Protein AF-A0A2S4LC66-F1 (afdb_monomer)

Nearest PDB structures (foldseek):
  2ofx-assembly1_B  TM=9.464E-01  e=4.099E-14  Homo sapiens
  4fxp-assembly1_A  TM=9.225E-01  e=6.717E-13  Arabidopsis thaliana
  3uie-assembly2_C  TM=9.604E-01  e=4.073E-12  Arabidopsis thaliana
  6c6b-assembly3_D  TM=9.174E-01  e=9.721E-12  Cryptococcus neoformans H99
  6c6b-assembly3_E  TM=9.043E-01  e=7.582E-12  Cryptococcus neoformans H99

Mean predicted aligned error: 5.57 Å

Foldseek 3Di:
DDPPDDDDDDDQLVVLQVVLVAQEEEEAEEDAAQLCLVVVLVVVCVVCVVVVAAEDEAALVVCCVDVLVVADQDPVSVLVSLVVVLLVSLVVSSSRHHYRYHYHDHDPVSLVVSVVSNVPGHYHYHYSPDQLVNSLVRPVPCPNVCVVVCVCVDPPVSD

Sequence (159 aa):
MSANFIPQIFQPRESRWIQLRQRPVISWFTGLPGTGKSSLANAADQAFTAQERHTMVLDGDNLRGGINSNLGFSAADRDENERRPAEVAVLTAEAGLVVLVSLISPLCAEGANARHIARGLSFLEVFDNTPLPICESRDPKGLYQRARAGEILDRVEFG

Secondary structure (DSSP, 8-state):
--TT--PPP---THHHHHHTT----EEEEE--TTSSHHHHHHHHHHHHHTTT--EEEEEHHHHHTTTTTT--SSHHHHHHHHHHHHHHHHHHHHTT-EEEEE-----HHHHHHHHHHTTTS-EEEEE----HHHHHHH-TTSHHHHHHTTS--S-----

Radius of gyration: 17.17 Å; Cα contacts (8 Å, |Δi|>4): 232; chains: 1; bounding box: 42×26×52 Å

Solvent-accessible surface area (backbone atoms only — not comparable to full-atom values): 9151 Å² total; per-residue (Å²): 132,75,98,80,78,76,87,80,89,73,81,67,48,63,60,43,17,60,76,67,73,34,82,35,35,39,37,40,36,31,30,57,73,60,50,44,54,63,60,52,45,51,52,49,47,53,57,38,45,76,66,78,44,59,65,47,78,49,40,49,70,65,34,42,74,51,92,36,52,88,48,72,81,50,73,70,32,47,55,48,62,49,52,52,54,33,55,49,42,38,55,45,28,50,64,23,24,33,26,34,35,29,43,84,41,78,50,73,68,58,56,54,49,42,56,57,64,35,72,84,53,53,73,45,80,44,76,46,85,54,56,64,73,59,18,56,73,57,34,86,80,47,57,54,61,36,38,75,71,57,75,42,81,67,72,71,78,90,115

pLDDT: mean 87.94, std 12.28, range [38.16, 98.44]

Structure (mmCIF, N/CA/C/O backbone):
data_AF-A0A2S4LC66-F1
#
_entry.id   AF-A0A2S4LC66-F1
#
loop_
_atom_site.group_PDB
_atom_site.id
_atom_site.type_symbol
_atom_site.label_atom_id
_atom_site.label_alt_id
_atom_site.label_comp_id
_atom_site.label_asym_id
_atom_site.label_entity_id
_atom_site.label_seq_id
_atom_site.pdbx_PDB_ins_code
_atom_site.Cartn_x
_atom_site.Cartn_y
_atom_site.Cartn_z
_atom_site.occupancy
_atom_site.B_iso_or_equiv
_atom_site.auth_seq_id
_atom_site.auth_comp_id
_atom_site.auth_asym_id
_atom_site.auth_atom_id
_atom_site.pdbx_PDB_model_num
ATOM 1 N N . MET A 1 1 ? 19.459 -2.509 14.643 1.00 50.78 1 MET A N 1
ATOM 2 C CA . MET A 1 1 ? 18.492 -1.694 15.415 1.00 50.78 1 MET A CA 1
ATOM 3 C C . MET A 1 1 ? 19.285 -0.797 16.351 1.00 50.78 1 MET A C 1
ATOM 5 O O . MET A 1 1 ? 20.220 -1.295 16.964 1.00 50.78 1 MET A O 1
ATOM 9 N N . SER A 1 2 ? 19.010 0.511 16.377 1.00 56.34 2 SER A N 1
ATOM 10 C CA . SER A 1 2 ? 19.788 1.460 17.186 1.00 56.34 2 SER A CA 1
ATOM 11 C C . SER A 1 2 ? 19.491 1.272 18.676 1.00 56.34 2 SER A C 1
ATOM 13 O O . SER A 1 2 ? 18.348 1.060 19.072 1.00 56.34 2 SER A O 1
ATOM 15 N N . ALA A 1 3 ? 20.530 1.353 19.506 1.00 67.12 3 ALA A N 1
ATOM 16 C CA . ALA A 1 3 ? 20.494 1.042 20.938 1.00 67.12 3 ALA A CA 1
ATOM 17 C C . ALA A 1 3 ? 19.684 2.033 21.810 1.00 67.12 3 ALA A C 1
ATOM 19 O O . ALA A 1 3 ? 19.706 1.919 23.029 1.00 67.12 3 ALA A O 1
ATOM 20 N N . ASN A 1 4 ? 18.954 2.978 21.204 1.00 82.56 4 ASN A N 1
ATOM 21 C CA . ASN A 1 4 ? 18.271 4.083 21.891 1.00 82.56 4 ASN A CA 1
ATOM 22 C C . ASN A 1 4 ? 16.760 4.159 21.583 1.00 82.56 4 ASN A C 1
ATOM 24 O O . ASN A 1 4 ? 16.160 5.225 21.704 1.00 82.56 4 ASN A O 1
ATOM 28 N N . PHE A 1 5 ? 16.131 3.063 21.150 1.00 79.81 5 PHE A N 1
ATOM 29 C CA . PHE A 1 5 ? 14.689 3.042 20.892 1.00 79.81 5 PHE A CA 1
ATOM 30 C C . PHE A 1 5 ? 13.907 2.617 22.141 1.00 79.81 5 PHE A C 1
ATOM 32 O O . PHE A 1 5 ? 14.028 1.482 22.597 1.00 79.81 5 PHE A O 1
ATOM 39 N N . ILE A 1 6 ? 13.078 3.522 22.667 1.00 85.25 6 ILE A N 1
ATOM 40 C CA . ILE A 1 6 ? 12.148 3.246 23.769 1.00 85.25 6 ILE A CA 1
ATOM 41 C C . ILE A 1 6 ? 10.723 3.420 23.224 1.00 85.25 6 ILE A C 1
ATOM 43 O O . ILE A 1 6 ? 10.332 4.554 22.931 1.00 85.25 6 ILE A O 1
ATOM 47 N N . PRO A 1 7 ? 9.943 2.337 23.048 1.00 83.25 7 PRO A N 1
ATOM 48 C CA . PRO A 1 7 ? 8.576 2.447 22.561 1.00 83.25 7 PRO A CA 1
ATOM 49 C C . PRO A 1 7 ? 7.697 3.156 23.595 1.00 83.25 7 PRO A C 1
ATOM 51 O O . PRO A 1 7 ? 7.721 2.831 24.782 1.00 83.25 7 PRO A O 1
ATOM 54 N N . GLN A 1 8 ? 6.901 4.116 23.131 1.00 87.56 8 GLN A N 1
ATOM 55 C CA . GLN A 1 8 ? 5.889 4.775 23.951 1.00 87.56 8 GLN A CA 1
ATOM 56 C C . GLN A 1 8 ? 4.602 3.951 23.948 1.00 87.56 8 GLN A C 1
ATOM 58 O O . GLN A 1 8 ? 4.171 3.459 22.903 1.00 87.56 8 GLN A O 1
ATOM 63 N N . ILE A 1 9 ? 3.977 3.817 25.117 1.00 89.12 9 ILE A N 1
ATOM 64 C CA . ILE A 1 9 ? 2.690 3.135 25.260 1.00 89.12 9 ILE A CA 1
ATOM 65 C C . ILE A 1 9 ? 1.584 4.173 25.060 1.00 89.12 9 ILE A C 1
ATOM 67 O O . ILE A 1 9 ? 1.450 5.110 25.845 1.00 89.12 9 ILE A O 1
ATOM 71 N N . PHE A 1 10 ? 0.786 3.997 24.010 1.00 89.00 10 PHE A N 1
ATOM 72 C CA . PHE A 1 10 ? -0.373 4.838 23.713 1.00 89.00 10 PHE A CA 1
ATOM 73 C C . PHE A 1 10 ? -1.684 4.088 23.978 1.00 89.00 10 PHE A C 1
ATOM 75 O O . PHE A 1 10 ? -1.692 2.884 24.232 1.00 89.00 10 PHE A O 1
ATOM 82 N N . GLN A 1 11 ? -2.808 4.808 23.917 1.00 93.38 11 GLN A N 1
ATOM 83 C CA . GLN A 1 11 ? -4.143 4.213 24.026 1.00 93.38 11 GLN A CA 1
ATOM 84 C C . GLN A 1 11 ? -4.368 3.085 22.993 1.00 93.38 11 GLN A C 1
ATOM 86 O O . GLN A 1 11 ? -3.819 3.167 21.888 1.00 93.38 11 GLN A O 1
ATOM 91 N N . PRO A 1 12 ? -5.213 2.080 23.297 1.00 94.25 12 PRO A N 1
ATOM 92 C CA . PRO A 1 12 ? -5.534 1.008 22.358 1.00 94.25 12 PRO A CA 1
ATOM 93 C C . PRO A 1 12 ? -6.109 1.544 21.043 1.00 94.25 12 PRO A C 1
ATOM 95 O O . PRO A 1 12 ? -6.976 2.425 21.040 1.00 94.25 12 PRO A O 1
ATOM 98 N N . ARG A 1 13 ? -5.656 0.992 19.915 1.00 94.38 13 ARG A N 1
ATOM 99 C CA . ARG A 1 13 ? -6.149 1.348 18.571 1.00 94.38 13 ARG A CA 1
ATOM 100 C C . ARG A 1 13 ? -7.638 1.036 18.400 1.00 94.38 13 ARG A C 1
ATOM 102 O O . ARG A 1 13 ? -8.353 1.775 17.729 1.00 94.38 13 ARG A O 1
ATOM 109 N N . GLU A 1 14 ? -8.124 0.010 19.093 1.00 96.06 14 GLU A N 1
ATOM 110 C CA . GLU A 1 14 ? -9.511 -0.452 19.090 1.00 96.06 14 GLU A CA 1
ATOM 111 C C . GLU A 1 14 ? -10.487 0.634 19.571 1.00 96.06 14 GLU A C 1
ATOM 113 O O . GLU A 1 14 ? -11.627 0.680 19.108 1.00 96.06 14 GLU A O 1
ATOM 118 N N . SER A 1 15 ? -10.039 1.561 20.427 1.00 97.00 15 SER A N 1
ATOM 119 C CA . SER A 1 15 ? -10.839 2.717 20.850 1.00 97.00 15 SER A CA 1
ATOM 120 C C . SER A 1 15 ? -11.266 3.581 19.660 1.00 97.00 15 SER A C 1
ATOM 122 O O . SER A 1 15 ? -12.414 4.023 19.602 1.00 97.00 15 SER A O 1
ATOM 124 N N . ARG A 1 16 ? -10.377 3.782 18.673 1.00 96.38 16 ARG A N 1
ATOM 125 C CA . ARG A 1 16 ? -10.694 4.528 17.442 1.00 96.38 16 ARG A CA 1
ATOM 126 C C . ARG A 1 16 ? -11.669 3.750 16.565 1.00 96.38 16 ARG A C 1
ATOM 128 O O . ARG A 1 16 ? -12.624 4.318 16.049 1.00 96.38 16 ARG A O 1
ATOM 135 N N . TRP A 1 17 ? -11.466 2.440 16.443 1.00 97.12 17 TRP A N 1
ATOM 136 C CA . TRP A 1 17 ? -12.302 1.559 15.621 1.00 97.12 17 TRP A CA 1
ATOM 137 C C . TRP A 1 17 ? -13.753 1.521 16.113 1.00 97.12 17 TRP A C 1
ATOM 139 O O . TRP A 1 17 ? -14.688 1.555 15.314 1.00 97.12 17 TRP A O 1
ATOM 149 N N . ILE A 1 18 ? -13.947 1.507 17.437 1.00 97.62 18 ILE A N 1
ATOM 150 C CA . ILE A 1 18 ? -15.271 1.583 18.068 1.00 97.62 18 ILE A CA 1
ATOM 151 C C . ILE A 1 18 ? -15.943 2.926 17.765 1.00 97.62 18 ILE A C 1
ATOM 153 O O . ILE A 1 18 ? -17.109 2.941 17.371 1.00 97.62 18 ILE A O 1
ATOM 157 N N . GLN A 1 19 ? -15.219 4.043 17.906 1.00 97.12 19 GLN A N 1
ATOM 158 C CA . GLN A 1 19 ? -15.756 5.378 17.613 1.00 97.12 19 GLN A CA 1
ATOM 159 C C . GLN A 1 19 ? -16.151 5.533 16.138 1.00 97.12 19 GLN A C 1
ATOM 161 O O . GLN A 1 19 ? -17.223 6.059 15.851 1.00 97.12 19 GLN A O 1
ATOM 166 N N . LEU A 1 20 ? -15.335 5.009 15.219 1.00 97.12 20 LEU A N 1
ATOM 167 C CA . LEU A 1 20 ? -15.616 4.995 13.779 1.00 97.12 20 LEU A CA 1
ATOM 168 C C . LEU A 1 20 ? -16.657 3.946 13.365 1.00 97.12 20 LEU A C 1
ATOM 170 O O . LEU A 1 20 ? -17.052 3.909 12.203 1.00 97.12 20 LEU A O 1
ATOM 174 N N . ARG A 1 21 ? -17.083 3.061 14.279 1.00 97.25 21 ARG A N 1
ATOM 175 C CA . ARG A 1 21 ? -17.965 1.914 13.987 1.00 97.25 21 ARG A CA 1
ATOM 176 C C . ARG A 1 21 ? -17.469 1.089 12.789 1.00 97.25 21 ARG A C 1
ATOM 178 O O . ARG A 1 21 ? -18.252 0.577 11.983 1.00 97.25 21 ARG A O 1
ATOM 185 N N . GLN A 1 22 ? -16.150 0.951 12.684 1.00 96.81 22 GLN A N 1
ATOM 186 C CA . GLN A 1 22 ? -15.475 0.351 11.543 1.00 96.81 22 GLN A CA 1
ATOM 187 C C . GLN A 1 22 ? -14.279 -0.473 12.010 1.00 96.81 22 GLN A C 1
ATOM 189 O O . GLN A 1 22 ? -13.485 -0.028 12.834 1.00 96.81 22 GLN A O 1
ATOM 194 N N . ARG A 1 23 ? -14.134 -1.678 11.453 1.00 96.00 23 ARG A N 1
ATOM 195 C CA . ARG A 1 23 ? -12.896 -2.452 11.572 1.00 96.00 23 ARG A CA 1
ATOM 196 C C . ARG A 1 23 ? -12.030 -2.189 10.342 1.00 96.00 23 ARG A C 1
ATOM 198 O O . ARG A 1 23 ? -12.554 -2.303 9.233 1.00 96.00 23 ARG A O 1
ATOM 205 N N . PRO A 1 24 ? -10.744 -1.857 10.513 1.00 97.38 24 PRO A N 1
ATOM 206 C CA . PRO A 1 24 ? -9.857 -1.629 9.387 1.00 97.38 24 PRO A CA 1
ATOM 207 C C . PRO A 1 24 ? -9.499 -2.948 8.697 1.00 97.38 24 PRO A C 1
ATOM 209 O O . PRO A 1 24 ? -9.487 -4.025 9.306 1.00 97.38 24 PRO A O 1
ATOM 212 N N . VAL A 1 25 ? -9.143 -2.837 7.425 1.00 97.56 25 VAL A N 1
ATOM 213 C CA . VAL A 1 25 ? -8.495 -3.892 6.647 1.00 97.56 25 VAL A CA 1
ATOM 214 C C . VAL A 1 25 ? -7.514 -3.236 5.691 1.00 97.56 25 VAL A C 1
ATOM 216 O O . VAL A 1 25 ? -7.806 -2.181 5.132 1.00 97.56 25 VAL A O 1
ATOM 219 N N . ILE A 1 26 ? -6.351 -3.853 5.524 1.00 97.94 26 ILE A N 1
ATOM 220 C CA . ILE A 1 26 ? -5.392 -3.490 4.487 1.00 97.94 26 ILE A CA 1
ATOM 221 C C . ILE A 1 26 ? -5.672 -4.400 3.294 1.00 97.94 26 ILE A C 1
ATOM 223 O O . ILE A 1 26 ? -5.473 -5.608 3.385 1.00 97.94 26 ILE A O 1
ATOM 227 N N . SER A 1 27 ? -6.169 -3.828 2.202 1.00 96.12 27 SER A N 1
ATOM 228 C CA . SER A 1 27 ? -6.350 -4.502 0.920 1.00 96.12 27 SER A CA 1
ATOM 229 C C . SER A 1 27 ? -5.153 -4.201 0.028 1.00 96.12 27 SER A C 1
ATOM 231 O O . SER A 1 27 ? -4.984 -3.070 -0.426 1.00 96.12 27 SER A O 1
ATOM 233 N N . TRP A 1 28 ? -4.324 -5.206 -0.215 1.00 94.31 28 TRP A N 1
ATOM 234 C CA . TRP A 1 28 ? -3.096 -5.110 -0.989 1.00 94.31 28 TRP A CA 1
ATOM 235 C C . TRP A 1 28 ? -3.311 -5.636 -2.405 1.00 94.31 28 TRP A C 1
ATOM 237 O O . TRP A 1 28 ? -3.459 -6.841 -2.607 1.00 94.31 28 TRP A O 1
ATOM 247 N N . PHE A 1 29 ? -3.352 -4.734 -3.383 1.00 91.81 29 PHE A N 1
ATOM 248 C CA . PHE A 1 29 ? -3.514 -5.089 -4.786 1.00 91.81 29 PHE A CA 1
ATOM 249 C C . PHE A 1 29 ? -2.157 -5.430 -5.409 1.00 91.81 29 PHE A C 1
ATOM 251 O O . PHE A 1 29 ? -1.239 -4.612 -5.397 1.00 91.81 29 PHE A O 1
ATOM 258 N N . THR A 1 30 ? -2.057 -6.612 -6.010 1.00 86.50 30 THR A N 1
ATOM 259 C CA . THR A 1 30 ? -0.866 -7.102 -6.723 1.00 86.50 30 THR A CA 1
ATOM 260 C C . THR A 1 30 ? -1.224 -7.489 -8.159 1.00 86.50 30 THR A C 1
ATOM 262 O O . THR A 1 30 ? -2.370 -7.824 -8.458 1.00 86.50 30 THR A O 1
ATOM 265 N N . GLY A 1 31 ? -0.265 -7.357 -9.077 1.00 84.00 31 GLY A N 1
ATOM 266 C CA . GLY A 1 31 ? -0.440 -7.641 -10.502 1.00 84.00 31 GLY A CA 1
ATOM 267 C C . GLY A 1 31 ? 0.413 -6.740 -11.395 1.00 84.00 31 GLY A C 1
ATOM 268 O O . GLY A 1 31 ? 0.927 -5.704 -10.964 1.00 84.00 31 GLY A O 1
ATOM 269 N N . LEU A 1 32 ? 0.508 -7.089 -12.676 1.00 84.44 32 LEU A N 1
ATOM 270 C CA . LEU A 1 32 ? 1.304 -6.373 -13.680 1.00 84.44 32 LEU A CA 1
ATOM 271 C C . LEU A 1 32 ? 0.895 -4.890 -13.868 1.00 84.44 32 LEU A C 1
ATOM 273 O O . LEU A 1 32 ? -0.251 -4.502 -13.618 1.00 84.44 32 LEU A O 1
ATOM 277 N N . PRO A 1 33 ? 1.792 -4.003 -14.331 1.00 83.94 33 PRO A N 1
ATOM 278 C CA . PRO A 1 33 ? 1.401 -2.676 -14.814 1.00 83.94 33 PRO A CA 1
ATOM 279 C C . PRO A 1 33 ? 0.272 -2.769 -15.858 1.00 83.94 33 PRO A C 1
ATOM 281 O O . PRO A 1 33 ? 0.310 -3.623 -16.733 1.00 83.94 33 PRO A O 1
ATOM 284 N N . GLY A 1 34 ? -0.750 -1.910 -15.790 1.00 82.81 34 GLY A N 1
ATOM 285 C CA . GLY A 1 34 ? -1.848 -1.905 -16.778 1.00 82.81 34 GLY A CA 1
ATOM 286 C C . GLY A 1 34 ? -2.974 -2.934 -16.562 1.00 82.81 34 GLY A C 1
ATOM 287 O O . GLY A 1 34 ? -3.925 -2.962 -17.347 1.00 82.81 34 GLY A O 1
ATOM 288 N N . THR A 1 35 ? -2.932 -3.729 -15.487 1.00 85.75 35 THR A N 1
ATOM 289 C CA . THR A 1 35 ? -4.019 -4.673 -15.152 1.00 85.75 35 THR A CA 1
ATOM 290 C C . THR A 1 35 ? -5.323 -3.960 -14.765 1.00 85.75 35 THR A C 1
ATOM 292 O O . THR A 1 35 ? -6.400 -4.370 -15.192 1.00 85.75 35 THR A O 1
ATOM 295 N N . GLY A 1 36 ? -5.216 -2.826 -14.060 1.00 88.25 36 GLY A N 1
ATOM 296 C CA . GLY A 1 36 ? -6.365 -2.043 -13.588 1.00 88.25 36 GLY A CA 1
ATOM 297 C C . GLY A 1 36 ? -6.388 -1.747 -12.086 1.00 88.25 36 GLY A C 1
ATOM 298 O O . GLY A 1 36 ? -7.340 -1.120 -11.634 1.00 88.25 36 GLY A O 1
ATOM 299 N N . LYS A 1 37 ? -5.355 -2.125 -11.317 1.00 91.38 37 LYS A N 1
ATOM 300 C CA . LYS A 1 37 ? -5.277 -1.923 -9.851 1.00 91.38 37 LYS A CA 1
ATOM 301 C C . LYS A 1 37 ? -5.716 -0.536 -9.369 1.00 91.38 37 LYS A C 1
ATOM 303 O O . LYS A 1 37 ? -6.625 -0.459 -8.552 1.00 91.38 37 LYS A O 1
ATOM 308 N N . SER A 1 38 ? -5.147 0.550 -9.901 1.00 91.94 38 SER A N 1
ATOM 309 C CA . SER A 1 38 ? -5.508 1.912 -9.471 1.00 91.94 38 SER A CA 1
ATOM 310 C C . SER A 1 38 ? -6.966 2.253 -9.804 1.00 91.94 38 SER A C 1
ATOM 312 O O . SER A 1 38 ? -7.650 2.893 -9.009 1.00 91.94 38 SER A O 1
ATOM 314 N N . SER A 1 39 ? -7.478 1.782 -10.946 1.00 93.50 39 SER A N 1
ATOM 315 C CA . SER A 1 39 ? -8.886 1.952 -11.325 1.00 93.50 39 SER A CA 1
ATOM 316 C C . SER A 1 39 ? -9.820 1.181 -10.392 1.00 93.50 39 SER A C 1
ATOM 318 O O . SER A 1 39 ? -10.833 1.726 -9.960 1.00 93.50 39 SER A O 1
ATOM 320 N N . LEU A 1 40 ? -9.466 -0.059 -10.044 1.00 93.94 40 LEU A N 1
ATOM 321 C CA . LEU A 1 40 ? -10.225 -0.892 -9.115 1.00 93.94 40 LEU A CA 1
ATOM 322 C C . LEU A 1 40 ? -10.194 -0.321 -7.692 1.00 93.94 40 LEU A C 1
ATOM 324 O O . LEU A 1 40 ? -11.240 -0.237 -7.056 1.00 93.94 40 LEU A O 1
ATOM 328 N N . ALA A 1 41 ? -9.028 0.119 -7.216 1.00 95.75 41 ALA A N 1
ATOM 329 C CA . ALA A 1 41 ? -8.875 0.759 -5.914 1.00 95.75 41 ALA A CA 1
ATOM 330 C C . ALA A 1 41 ? -9.722 2.036 -5.820 1.00 95.75 41 ALA A C 1
ATOM 332 O O . ALA A 1 41 ? -10.455 2.205 -4.853 1.00 95.75 41 ALA A O 1
ATOM 333 N N . ASN A 1 42 ? -9.703 2.890 -6.848 1.00 96.88 42 ASN A N 1
ATOM 334 C CA . ASN A 1 42 ? -10.534 4.094 -6.893 1.00 96.88 42 ASN A CA 1
ATOM 335 C C . ASN A 1 42 ? -12.040 3.775 -6.948 1.00 96.88 42 ASN A C 1
ATOM 337 O O . ASN A 1 42 ? -12.833 4.405 -6.255 1.00 96.88 42 ASN A O 1
ATOM 341 N N . ALA A 1 43 ? -12.457 2.778 -7.734 1.00 97.50 43 ALA A N 1
ATOM 342 C CA . ALA A 1 43 ? -13.859 2.360 -7.771 1.00 97.50 43 ALA A CA 1
ATOM 343 C C . ALA A 1 43 ? -14.325 1.787 -6.419 1.00 97.50 43 ALA A C 1
ATOM 345 O O . ALA A 1 43 ? -15.430 2.085 -5.965 1.00 97.50 43 ALA A O 1
ATOM 346 N N . ALA A 1 44 ? -13.475 0.998 -5.755 1.00 97.50 44 ALA A N 1
ATOM 347 C CA . ALA A 1 44 ? -13.743 0.471 -4.422 1.00 97.50 44 ALA A CA 1
ATOM 348 C C . ALA A 1 44 ? -13.830 1.591 -3.374 1.00 97.50 44 ALA A C 1
ATOM 350 O O . ALA A 1 44 ? -14.752 1.587 -2.563 1.00 97.50 44 ALA A O 1
ATOM 351 N N . ASP A 1 45 ? -12.927 2.572 -3.423 1.00 98.19 45 ASP A N 1
ATOM 352 C CA . ASP A 1 45 ? -12.932 3.755 -2.555 1.00 98.19 45 ASP A CA 1
ATOM 353 C C . ASP A 1 45 ? -14.255 4.531 -2.651 1.00 98.19 45 ASP A C 1
ATOM 355 O O . ASP A 1 45 ? -14.910 4.796 -1.639 1.00 98.19 45 ASP A O 1
ATOM 359 N N . GLN A 1 46 ? -14.714 4.796 -3.878 1.00 98.31 46 GLN A N 1
ATOM 360 C CA . GLN A 1 46 ? -16.002 5.446 -4.136 1.00 98.31 46 GLN A CA 1
ATOM 361 C C . GLN A 1 46 ? -17.179 4.620 -3.601 1.00 98.31 46 GLN A C 1
ATOM 363 O O . GLN A 1 46 ? -18.068 5.160 -2.940 1.00 98.31 46 GLN A O 1
ATOM 368 N N . ALA A 1 47 ? -17.183 3.307 -3.851 1.00 98.25 47 ALA A N 1
ATOM 369 C CA . ALA A 1 47 ? -18.250 2.414 -3.405 1.00 98.25 47 ALA A CA 1
ATOM 370 C C . ALA A 1 47 ? -18.328 2.309 -1.873 1.00 98.25 47 ALA A C 1
ATOM 372 O O . ALA A 1 47 ? -19.423 2.299 -1.313 1.00 98.25 47 ALA A O 1
ATOM 373 N N . PHE A 1 48 ? -17.184 2.249 -1.190 1.00 97.50 48 PHE A N 1
ATOM 374 C CA . PHE A 1 48 ? -17.122 2.216 0.267 1.00 97.50 48 PHE A CA 1
ATOM 375 C C . PHE A 1 48 ? -17.517 3.555 0.889 1.00 97.50 48 PHE A C 1
ATOM 377 O O . PHE A 1 48 ? -18.303 3.572 1.837 1.00 97.50 48 PHE A O 1
ATOM 384 N N . THR A 1 49 ? -17.058 4.671 0.322 1.00 96.06 49 THR A N 1
ATOM 385 C CA . THR A 1 49 ? -17.446 6.014 0.776 1.00 96.06 49 THR A CA 1
ATOM 386 C C . THR A 1 49 ? -18.957 6.224 0.663 1.00 96.06 49 THR A C 1
ATOM 388 O O . THR A 1 49 ? -19.582 6.733 1.592 1.00 96.06 49 THR A O 1
ATOM 391 N N . ALA A 1 50 ? -19.580 5.755 -0.425 1.00 98.00 50 ALA A N 1
ATOM 392 C CA . ALA A 1 50 ? -21.036 5.786 -0.598 1.00 98.00 50 ALA A CA 1
ATOM 393 C C . ALA A 1 50 ? -21.804 4.942 0.443 1.00 98.00 50 ALA A C 1
ATOM 395 O O . ALA A 1 50 ? -23.002 5.133 0.626 1.00 98.00 50 ALA A O 1
ATOM 396 N N . GLN A 1 51 ? -21.121 4.023 1.129 1.00 97.25 51 GLN A N 1
ATOM 397 C CA . GLN A 1 51 ? -21.645 3.209 2.231 1.00 97.25 51 GLN A CA 1
ATOM 398 C C . GLN A 1 51 ? -21.198 3.730 3.607 1.00 97.25 51 GLN A C 1
ATOM 400 O O . GLN A 1 51 ? -21.187 2.968 4.576 1.00 97.25 51 GLN A O 1
ATOM 405 N N . GLU A 1 52 ? -20.784 4.999 3.689 1.00 96.94 52 GLU A N 1
ATOM 406 C CA . GLU A 1 52 ? -20.326 5.660 4.920 1.00 96.94 52 GLU A CA 1
ATOM 407 C C . GLU A 1 52 ? -19.122 4.958 5.574 1.00 96.94 52 GLU A C 1
ATOM 409 O O . GLU A 1 52 ? -18.931 4.992 6.791 1.00 96.94 52 GLU A O 1
ATOM 414 N N . ARG A 1 53 ? -18.290 4.291 4.766 1.00 97.88 53 ARG A N 1
ATOM 415 C CA . ARG A 1 53 ? -17.018 3.720 5.218 1.00 97.88 53 ARG A CA 1
ATOM 416 C C . ARG A 1 53 ? -15.891 4.721 5.026 1.00 97.88 53 ARG A C 1
ATOM 418 O O . ARG A 1 53 ? -15.863 5.469 4.055 1.00 97.88 53 ARG A O 1
ATOM 425 N N . HIS A 1 54 ? -14.936 4.696 5.949 1.00 97.94 54 HIS A N 1
ATOM 426 C CA . HIS A 1 54 ? -13.761 5.560 5.905 1.00 97.94 54 HIS A CA 1
ATOM 427 C C . HIS A 1 54 ? -12.593 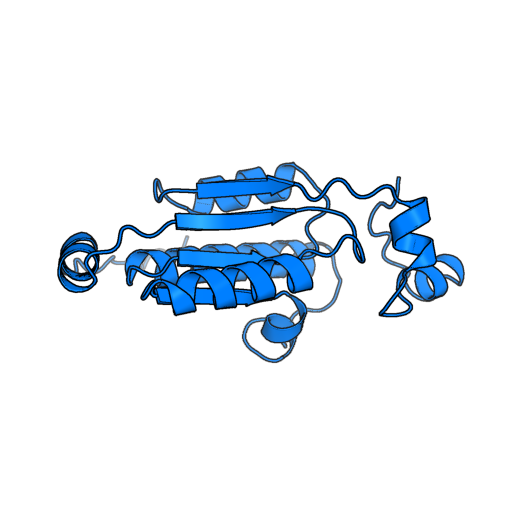4.821 5.265 1.00 97.94 54 HIS A C 1
ATOM 429 O O . HIS A 1 54 ? -12.094 3.838 5.825 1.00 97.94 54 HIS A O 1
ATOM 435 N N . THR A 1 55 ? -12.155 5.294 4.108 1.00 98.00 55 THR A N 1
ATOM 436 C CA . THR A 1 55 ? -11.158 4.626 3.273 1.00 98.00 55 THR A CA 1
ATOM 437 C C . THR A 1 55 ? -9.978 5.537 2.952 1.00 98.00 55 THR A C 1
ATOM 439 O O . THR A 1 55 ? -10.036 6.754 3.132 1.00 98.00 55 THR A O 1
ATOM 442 N N . MET A 1 56 ? -8.866 4.935 2.534 1.00 97.75 56 MET A N 1
ATOM 443 C CA . MET A 1 56 ? -7.702 5.649 2.016 1.00 97.75 56 MET A CA 1
ATOM 444 C C . MET A 1 56 ? -7.023 4.821 0.930 1.00 97.75 56 MET A C 1
ATOM 446 O O . MET A 1 56 ? -6.687 3.657 1.159 1.00 97.75 56 MET A O 1
ATOM 450 N N . VAL A 1 57 ? -6.769 5.438 -0.223 1.00 97.56 57 VAL A N 1
ATOM 451 C CA . VAL A 1 57 ? -6.018 4.823 -1.322 1.00 97.56 57 VAL A CA 1
ATOM 452 C C . VAL A 1 57 ? -4.543 5.205 -1.223 1.00 97.56 57 VAL A C 1
ATOM 454 O O . VAL A 1 57 ? -4.195 6.385 -1.221 1.00 97.56 57 VAL A O 1
ATOM 457 N N . LEU A 1 58 ? -3.667 4.202 -1.188 1.00 96.31 58 LEU A N 1
ATOM 458 C CA . LEU A 1 58 ? -2.218 4.367 -1.290 1.00 96.31 58 LEU A CA 1
ATOM 459 C C . LEU A 1 58 ? -1.769 3.895 -2.676 1.00 96.31 58 LEU A C 1
ATOM 461 O O . LEU A 1 58 ? -1.535 2.707 -2.890 1.00 96.31 58 LEU A O 1
ATOM 465 N N . ASP A 1 59 ? -1.693 4.828 -3.625 1.00 92.88 59 ASP A N 1
ATOM 466 C CA . ASP A 1 59 ? -1.263 4.556 -5.001 1.00 92.88 59 ASP A CA 1
ATOM 467 C C . ASP A 1 59 ? 0.232 4.844 -5.194 1.00 92.88 59 ASP A C 1
ATOM 469 O O . ASP A 1 59 ? 0.748 5.866 -4.732 1.00 92.88 59 ASP A O 1
ATOM 473 N N . GLY A 1 60 ? 0.928 3.940 -5.885 1.00 87.25 60 GLY A N 1
ATOM 474 C CA . GLY A 1 60 ? 2.376 4.014 -6.077 1.00 87.25 60 GLY A CA 1
ATOM 475 C C . GLY A 1 60 ? 2.860 5.276 -6.794 1.00 87.25 60 GLY A C 1
ATOM 476 O O . GLY A 1 60 ? 3.910 5.802 -6.427 1.00 87.25 60 GLY A O 1
ATOM 477 N N . ASP A 1 61 ? 2.108 5.803 -7.763 1.00 86.19 61 ASP A N 1
ATOM 478 C CA . ASP A 1 61 ? 2.501 7.033 -8.459 1.00 86.19 61 ASP A CA 1
ATOM 479 C C . ASP A 1 61 ? 2.321 8.250 -7.547 1.00 86.19 61 ASP A C 1
ATOM 481 O O . ASP A 1 61 ? 3.212 9.096 -7.450 1.00 86.19 61 ASP A O 1
ATOM 485 N N . ASN A 1 62 ? 1.204 8.310 -6.817 1.00 91.56 62 ASN A N 1
ATOM 486 C CA . ASN A 1 62 ? 0.941 9.395 -5.868 1.00 91.56 62 ASN A CA 1
ATOM 487 C C . ASN A 1 62 ? 1.990 9.423 -4.748 1.00 91.56 62 ASN A C 1
ATOM 489 O O . ASN A 1 62 ? 2.474 10.487 -4.360 1.00 91.56 62 ASN A O 1
ATOM 493 N N . LEU A 1 63 ? 2.388 8.249 -4.256 1.00 93.06 63 LEU A N 1
ATOM 494 C CA . LEU A 1 63 ? 3.429 8.118 -3.241 1.00 93.06 63 LEU A CA 1
ATOM 495 C C . LEU A 1 63 ? 4.797 8.584 -3.754 1.00 93.06 63 LEU A C 1
ATOM 497 O O . LEU A 1 63 ? 5.532 9.221 -2.997 1.00 93.06 63 LEU A O 1
ATOM 501 N N . ARG A 1 64 ? 5.124 8.346 -5.033 1.00 89.25 64 ARG A N 1
ATOM 502 C CA . ARG A 1 64 ? 6.342 8.876 -5.676 1.00 89.25 64 ARG A CA 1
ATOM 503 C C . ARG A 1 64 ? 6.342 10.402 -5.798 1.00 89.25 64 ARG A C 1
ATOM 505 O O . ARG A 1 64 ? 7.411 10.995 -5.838 1.00 89.25 64 ARG A O 1
ATOM 512 N N . GLY A 1 65 ? 5.179 11.051 -5.773 1.00 89.94 65 GLY A N 1
ATOM 513 C CA . GLY A 1 65 ? 5.078 12.510 -5.658 1.00 89.94 65 GLY A CA 1
ATOM 514 C C . GLY A 1 65 ? 5.362 13.065 -4.253 1.00 89.94 65 GLY A C 1
ATOM 515 O O . GLY A 1 65 ? 5.509 14.274 -4.100 1.00 89.94 65 GLY A O 1
ATOM 516 N N . GLY A 1 66 ? 5.441 12.212 -3.225 1.00 93.81 66 GLY A N 1
ATOM 517 C CA . GLY A 1 66 ? 5.558 12.628 -1.825 1.00 93.81 66 GLY A CA 1
ATOM 518 C C . GLY A 1 66 ? 6.495 11.739 -1.013 1.00 93.81 66 GLY A C 1
ATOM 519 O O . GLY A 1 66 ? 7.713 11.909 -1.067 1.00 93.81 66 GLY A O 1
ATOM 520 N N . ILE A 1 67 ? 5.926 10.795 -0.251 1.00 93.88 67 ILE A N 1
ATOM 521 C CA . ILE A 1 67 ? 6.641 9.926 0.710 1.00 93.88 67 ILE A CA 1
ATOM 522 C C . ILE A 1 67 ? 7.823 9.181 0.064 1.00 93.88 67 ILE A C 1
ATOM 524 O O . ILE A 1 67 ? 8.836 8.944 0.722 1.00 93.88 67 ILE A O 1
ATOM 528 N N . ASN A 1 68 ? 7.716 8.847 -1.223 1.00 95.38 68 ASN A N 1
ATOM 529 C CA . ASN A 1 68 ? 8.714 8.097 -1.983 1.00 95.38 68 ASN A CA 1
ATOM 530 C C . ASN A 1 68 ? 9.429 8.956 -3.045 1.00 95.38 68 ASN A C 1
ATOM 532 O O . ASN A 1 68 ? 10.072 8.408 -3.934 1.00 95.38 68 ASN A O 1
ATOM 536 N N . SER A 1 69 ? 9.351 10.288 -2.965 1.00 94.69 69 SER A N 1
ATOM 537 C CA . SER A 1 69 ? 9.955 11.206 -3.954 1.00 94.69 69 SER A CA 1
ATOM 538 C C . SER A 1 69 ? 11.477 11.120 -4.064 1.00 94.69 69 SER A C 1
ATOM 540 O O . SER A 1 69 ? 12.044 11.479 -5.093 1.00 94.69 69 SER A O 1
ATOM 542 N N . ASN A 1 70 ? 12.149 10.622 -3.027 1.00 95.38 70 ASN A N 1
ATOM 543 C CA . ASN A 1 70 ? 13.596 10.436 -3.022 1.00 95.38 70 ASN A CA 1
ATOM 544 C C . ASN A 1 70 ? 14.053 9.065 -3.545 1.00 95.38 70 ASN A C 1
ATOM 546 O O . ASN A 1 70 ? 15.256 8.814 -3.559 1.00 95.38 70 ASN A O 1
ATOM 550 N N . LEU A 1 71 ? 13.127 8.172 -3.906 1.00 90.94 71 LEU A N 1
ATOM 551 C CA . LEU A 1 71 ? 13.444 6.819 -4.357 1.00 90.94 71 LEU A CA 1
ATOM 552 C C . LEU A 1 71 ? 13.570 6.774 -5.878 1.00 90.94 71 LEU A C 1
ATOM 554 O O . LEU A 1 71 ? 12.674 7.204 -6.609 1.00 90.94 71 LEU A O 1
ATOM 558 N N . GLY A 1 72 ? 14.681 6.211 -6.348 1.00 86.88 72 GLY A N 1
ATOM 559 C CA . GLY A 1 72 ? 14.899 5.917 -7.755 1.00 86.88 72 GLY A CA 1
ATOM 560 C C . GLY A 1 72 ? 14.171 4.647 -8.202 1.00 86.88 72 GLY A C 1
ATOM 561 O O . GLY A 1 72 ? 13.021 4.374 -7.832 1.00 86.88 72 GLY A O 1
ATOM 562 N N . PHE A 1 73 ? 14.854 3.871 -9.040 1.00 83.44 73 PHE A N 1
ATOM 563 C CA . PHE A 1 73 ? 14.354 2.601 -9.572 1.00 83.44 73 PHE A CA 1
ATOM 564 C C . PHE A 1 73 ? 15.276 1.416 -9.271 1.00 83.44 73 PHE A C 1
ATOM 566 O O . PHE A 1 73 ? 14.948 0.300 -9.653 1.00 83.44 73 PHE A O 1
ATOM 573 N N . SER A 1 74 ? 16.372 1.622 -8.530 1.00 85.56 74 SER A N 1
ATOM 574 C CA . SER A 1 74 ? 17.253 0.526 -8.113 1.00 85.56 74 SER A CA 1
ATOM 575 C C . SER A 1 74 ? 16.490 -0.548 -7.324 1.00 85.56 74 SER A C 1
ATOM 577 O O . SER A 1 74 ? 15.449 -0.264 -6.736 1.00 85.56 74 SER A O 1
ATOM 579 N N . ALA A 1 75 ? 17.014 -1.777 -7.264 1.00 82.94 75 ALA A N 1
ATOM 580 C CA . ALA A 1 75 ? 16.387 -2.856 -6.491 1.00 82.94 75 ALA A CA 1
ATOM 581 C C . ALA A 1 75 ? 16.106 -2.442 -5.031 1.00 82.94 75 ALA A C 1
ATOM 583 O O . ALA A 1 75 ? 14.986 -2.584 -4.556 1.00 82.94 75 ALA A O 1
ATOM 584 N N . ALA A 1 76 ? 17.077 -1.807 -4.366 1.00 87.25 76 ALA A N 1
ATOM 585 C CA . ALA A 1 76 ? 16.903 -1.308 -3.002 1.00 87.25 76 ALA A CA 1
ATOM 586 C C . ALA A 1 76 ? 15.841 -0.194 -2.897 1.00 87.25 76 ALA A C 1
ATOM 588 O O . ALA A 1 76 ? 15.079 -0.156 -1.931 1.00 87.25 76 ALA A O 1
ATOM 589 N N . ASP A 1 77 ? 15.761 0.702 -3.889 1.00 89.19 77 ASP A N 1
ATOM 590 C CA . ASP A 1 77 ? 14.712 1.728 -3.927 1.00 89.19 77 ASP A CA 1
ATOM 591 C C . ASP A 1 77 ? 13.322 1.118 -4.121 1.00 89.19 77 ASP A C 1
ATOM 593 O O . ASP A 1 77 ? 12.347 1.663 -3.613 1.00 89.19 77 ASP A O 1
ATOM 597 N N . ARG A 1 78 ? 13.207 0.001 -4.849 1.00 84.25 78 ARG A N 1
ATOM 598 C CA . ARG A 1 78 ? 11.936 -0.714 -5.039 1.00 84.25 78 ARG A CA 1
ATOM 599 C C . ARG A 1 78 ? 11.480 -1.386 -3.757 1.00 84.25 78 ARG A C 1
ATOM 601 O O . ARG A 1 78 ? 10.344 -1.154 -3.352 1.00 84.25 78 ARG A O 1
ATOM 608 N N . ASP A 1 79 ? 12.380 -2.101 -3.087 1.00 86.88 79 ASP A N 1
ATOM 609 C CA . ASP A 1 79 ? 12.098 -2.722 -1.791 1.00 86.88 79 ASP A CA 1
ATOM 610 C C . ASP A 1 79 ? 11.600 -1.668 -0.787 1.00 86.88 79 ASP A C 1
ATOM 612 O O . ASP A 1 79 ? 10.604 -1.853 -0.084 1.00 86.88 79 ASP A O 1
ATOM 616 N N . GLU A 1 80 ? 12.248 -0.499 -0.754 1.00 91.44 80 GLU A N 1
ATOM 617 C CA . GLU A 1 80 ? 11.837 0.608 0.111 1.00 91.44 80 GLU A CA 1
ATOM 618 C C . GLU A 1 80 ? 10.528 1.269 -0.355 1.00 91.44 80 GLU A C 1
ATOM 620 O O . GLU A 1 80 ? 9.713 1.688 0.477 1.00 91.44 80 GLU A O 1
ATOM 625 N N . ASN A 1 81 ? 10.289 1.328 -1.668 1.00 89.06 81 ASN A N 1
ATOM 626 C CA . ASN A 1 81 ? 9.050 1.831 -2.260 1.00 89.06 81 ASN A CA 1
ATOM 627 C C . ASN A 1 81 ? 7.837 0.953 -1.918 1.00 89.06 81 ASN A C 1
ATOM 629 O O . ASN A 1 81 ? 6.714 1.441 -2.006 1.00 89.06 81 ASN A O 1
ATOM 633 N N . GLU A 1 82 ? 8.040 -0.286 -1.480 1.00 89.00 82 GLU A N 1
ATOM 634 C CA . GLU A 1 82 ? 6.988 -1.177 -0.979 1.00 89.00 82 GLU A CA 1
ATOM 635 C C . GLU A 1 82 ? 6.908 -1.209 0.543 1.00 89.00 82 GLU A C 1
ATOM 637 O O . GLU A 1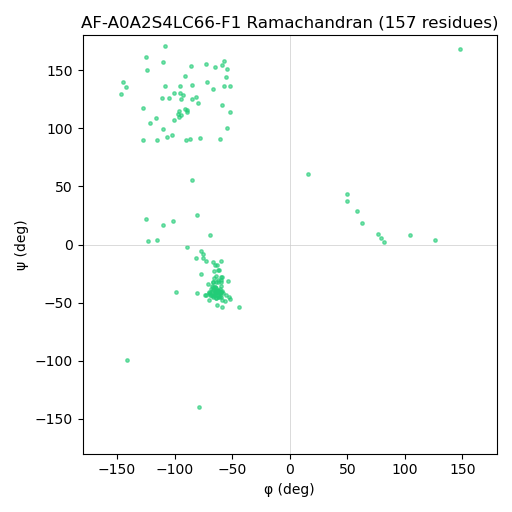 82 ? 5.817 -1.147 1.122 1.00 89.00 82 GLU A O 1
ATOM 642 N N . ARG A 1 83 ? 8.066 -1.232 1.211 1.00 92.94 83 ARG A N 1
ATOM 643 C CA . ARG A 1 83 ? 8.137 -1.227 2.672 1.00 92.94 83 ARG A CA 1
ATOM 644 C C . ARG A 1 83 ? 7.497 0.032 3.260 1.00 92.94 83 ARG A C 1
ATOM 646 O O . ARG A 1 83 ? 6.771 -0.062 4.249 1.00 92.94 83 ARG A O 1
ATOM 653 N N . ARG A 1 84 ? 7.731 1.214 2.668 1.00 95.38 84 ARG A N 1
ATOM 654 C CA . ARG A 1 84 ? 7.151 2.478 3.161 1.00 95.38 84 ARG A CA 1
ATOM 655 C C . ARG A 1 84 ? 5.623 2.486 3.087 1.00 95.38 84 ARG A C 1
ATOM 657 O O . ARG A 1 84 ? 5.012 2.741 4.124 1.00 95.38 84 ARG A O 1
ATOM 664 N N . PRO A 1 85 ? 4.974 2.183 1.947 1.00 94.81 85 PRO A N 1
ATOM 665 C CA . PRO A 1 85 ? 3.518 2.112 1.901 1.00 94.81 85 PRO A CA 1
ATOM 666 C C . PRO A 1 85 ? 2.933 1.034 2.807 1.00 94.81 85 PRO A C 1
ATOM 668 O O . PRO A 1 85 ? 1.863 1.262 3.356 1.00 94.81 85 PRO A O 1
ATOM 671 N N . ALA A 1 86 ? 3.621 -0.095 3.020 1.00 95.06 86 ALA A N 1
ATOM 672 C CA . ALA A 1 86 ? 3.177 -1.102 3.983 1.00 95.06 86 ALA A CA 1
ATOM 673 C C . ALA A 1 86 ? 3.137 -0.548 5.422 1.00 95.06 86 ALA A C 1
ATOM 675 O O . ALA A 1 86 ? 2.136 -0.713 6.116 1.00 95.06 86 ALA A O 1
ATOM 676 N N . GLU A 1 87 ? 4.171 0.178 5.859 1.00 97.19 87 GLU A N 1
ATOM 677 C CA . GLU A 1 87 ? 4.176 0.842 7.176 1.00 97.19 87 GLU A CA 1
ATOM 678 C C . GLU A 1 87 ? 3.129 1.967 7.261 1.00 97.19 87 GLU A C 1
ATOM 680 O O . GLU A 1 87 ? 2.445 2.109 8.275 1.00 97.19 87 GLU A O 1
ATOM 685 N N . VAL A 1 88 ? 2.946 2.748 6.189 1.00 97.31 88 VAL A N 1
ATOM 686 C CA . VAL A 1 88 ? 1.883 3.766 6.127 1.00 97.31 88 VAL A CA 1
ATOM 687 C C . VAL A 1 88 ? 0.509 3.102 6.234 1.00 97.31 88 VAL A C 1
ATOM 689 O O . VAL A 1 88 ? -0.321 3.559 7.014 1.00 97.31 88 VAL A O 1
ATOM 692 N N . ALA A 1 89 ? 0.287 1.988 5.534 1.00 97.56 89 ALA A N 1
ATOM 693 C CA . ALA A 1 89 ? -0.958 1.234 5.590 1.00 97.56 89 ALA A CA 1
ATOM 694 C C . ALA A 1 89 ? -1.257 0.719 7.001 1.00 97.56 89 ALA A C 1
ATOM 696 O O . ALA A 1 89 ? -2.406 0.782 7.433 1.00 97.56 89 ALA A O 1
ATOM 697 N N . VAL A 1 90 ? -0.237 0.277 7.744 1.00 97.56 90 VAL A N 1
ATOM 698 C CA . VAL A 1 90 ? -0.378 -0.077 9.164 1.00 97.56 90 VAL A CA 1
ATOM 699 C C . VAL A 1 90 ? -0.879 1.117 9.963 1.00 97.56 90 VAL A C 1
ATOM 701 O O . VAL A 1 90 ? -1.917 1.008 10.608 1.00 97.56 90 VAL A O 1
ATOM 704 N N . LEU A 1 91 ? -0.211 2.270 9.882 1.00 96.94 91 LEU A N 1
ATOM 705 C CA . LEU A 1 91 ? -0.612 3.464 10.635 1.00 96.94 91 LEU A CA 1
ATOM 706 C C . LEU A 1 91 ? -2.037 3.917 10.284 1.00 96.94 91 LEU A C 1
ATOM 708 O O . LEU A 1 91 ? -2.824 4.267 11.165 1.00 96.94 91 LEU A O 1
ATOM 712 N N . THR A 1 92 ? -2.396 3.873 9.002 1.00 98.06 92 THR A N 1
ATOM 713 C CA . THR A 1 92 ? -3.734 4.234 8.521 1.00 98.06 92 THR A CA 1
ATOM 714 C C . THR A 1 92 ? -4.802 3.241 8.998 1.00 98.06 92 THR A C 1
ATOM 716 O O . THR A 1 92 ? -5.880 3.650 9.435 1.00 98.06 92 THR A O 1
ATOM 719 N N . ALA A 1 93 ? -4.500 1.942 9.004 1.00 98.06 93 ALA A N 1
ATOM 720 C CA . ALA A 1 93 ? -5.381 0.917 9.553 1.00 98.06 93 ALA A CA 1
ATOM 721 C C . ALA A 1 93 ? -5.507 1.028 11.084 1.00 98.06 93 ALA A C 1
ATOM 723 O O . ALA A 1 93 ? -6.603 0.912 11.627 1.00 98.06 93 ALA A O 1
ATOM 724 N N . GLU A 1 94 ? -4.434 1.343 11.810 1.00 96.69 94 GLU A N 1
ATOM 725 C CA . GLU A 1 94 ? -4.500 1.609 13.254 1.00 96.69 94 GLU A CA 1
ATOM 726 C C . GLU A 1 94 ? -5.335 2.851 13.597 1.00 96.69 94 GLU A C 1
ATOM 728 O O . GLU A 1 94 ? -5.939 2.912 14.673 1.00 96.69 94 GLU A O 1
ATOM 733 N N . ALA A 1 95 ? -5.434 3.814 12.677 1.00 96.94 95 ALA A N 1
ATOM 734 C CA . ALA A 1 95 ? -6.378 4.924 12.779 1.00 96.94 95 ALA A CA 1
ATOM 735 C C . ALA A 1 95 ? -7.843 4.504 12.531 1.00 96.94 95 ALA A C 1
ATOM 737 O O . ALA A 1 95 ? -8.751 5.237 12.913 1.00 96.94 95 ALA A O 1
ATOM 738 N N . GLY A 1 96 ? -8.079 3.310 11.974 1.00 97.44 96 GLY A N 1
ATOM 739 C CA . GLY A 1 96 ? -9.395 2.689 11.789 1.00 97.44 96 GLY A CA 1
ATOM 740 C C . GLY A 1 96 ? -9.939 2.717 10.363 1.00 97.44 96 GLY A C 1
ATOM 741 O O . GLY A 1 96 ? -11.093 2.344 10.152 1.00 97.44 96 GLY A O 1
ATOM 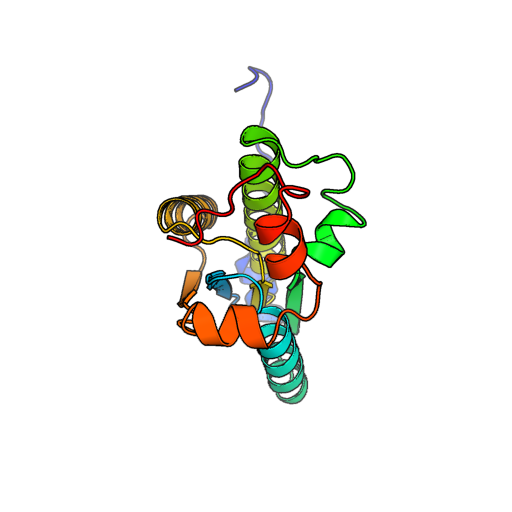742 N N . LEU A 1 97 ? -9.134 3.134 9.384 1.00 98.44 97 LEU A N 1
ATOM 743 C CA . LEU A 1 97 ? -9.545 3.220 7.983 1.00 98.44 97 LEU A CA 1
ATOM 744 C C . LEU A 1 97 ? -9.370 1.879 7.254 1.00 98.44 97 LEU A C 1
ATOM 746 O O . LEU A 1 97 ? -8.511 1.064 7.593 1.00 98.44 97 LEU A O 1
ATOM 750 N N . VAL A 1 98 ? -10.176 1.670 6.215 1.00 98.12 98 VAL A N 1
ATOM 751 C CA . VAL A 1 98 ? -9.945 0.634 5.200 1.00 98.12 98 VAL A CA 1
ATOM 752 C C . VAL A 1 98 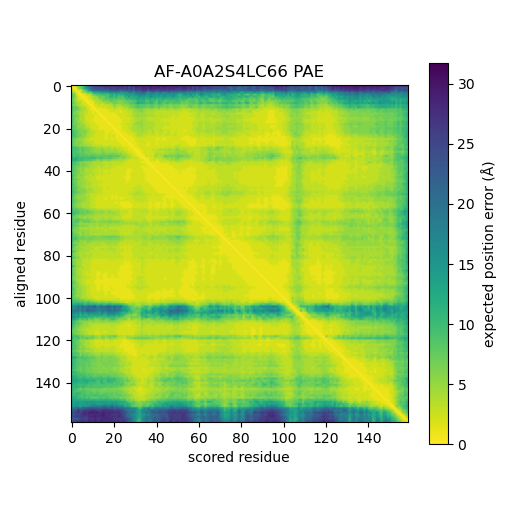? -8.893 1.166 4.230 1.00 98.12 98 VAL A C 1
ATOM 754 O O . VAL A 1 98 ? -9.078 2.218 3.623 1.00 98.12 98 VAL A O 1
ATOM 757 N N . VAL A 1 99 ? -7.776 0.461 4.090 1.00 98.38 99 VAL A N 1
ATOM 758 C CA . VAL A 1 99 ? -6.642 0.916 3.280 1.00 98.38 99 VAL A CA 1
ATOM 759 C C . VAL A 1 99 ? -6.602 0.131 1.980 1.00 98.38 99 VAL A C 1
ATOM 761 O O . VAL A 1 99 ? -6.572 -1.096 2.003 1.00 98.38 99 VAL A O 1
ATOM 764 N N . LEU A 1 100 ? -6.587 0.828 0.849 1.00 97.75 100 LEU A N 1
ATOM 765 C CA . LEU A 1 100 ? -6.536 0.248 -0.490 1.00 97.75 100 LEU A CA 1
ATOM 766 C C . LEU A 1 100 ? -5.160 0.545 -1.093 1.00 97.75 100 LEU A C 1
ATOM 768 O O . LEU A 1 100 ? -4.904 1.656 -1.552 1.00 97.75 100 LEU A O 1
ATOM 772 N N . VAL A 1 101 ? -4.252 -0.427 -1.056 1.00 95.88 101 VAL A N 1
ATOM 773 C CA . VAL A 1 101 ? -2.863 -0.247 -1.492 1.00 95.88 101 VAL A CA 1
ATOM 774 C C . VAL A 1 101 ? -2.690 -0.743 -2.921 1.00 95.88 101 VAL A C 1
ATOM 776 O O . VAL A 1 101 ? -2.781 -1.940 -3.175 1.00 95.88 101 VAL A O 1
ATOM 779 N N . SER A 1 102 ? -2.434 0.174 -3.852 1.00 92.69 102 SER A N 1
ATOM 780 C CA . SER A 1 102 ? -2.247 -0.105 -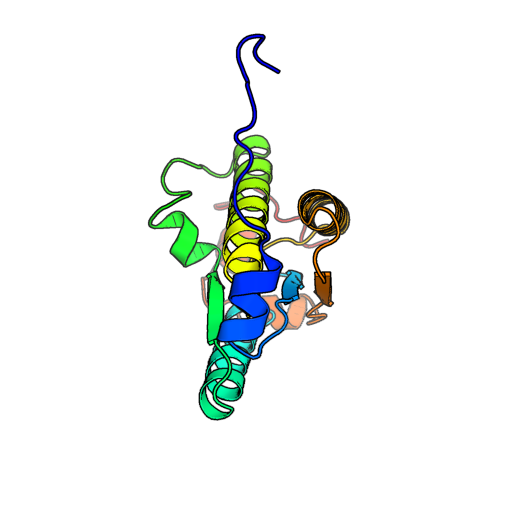5.277 1.00 92.69 102 SER A CA 1
ATOM 781 C C . SER A 1 102 ? -0.816 0.229 -5.690 1.00 92.69 102 SER A C 1
ATOM 783 O O . SER A 1 102 ? -0.509 1.351 -6.097 1.00 92.69 102 SER A O 1
ATOM 785 N N . LEU A 1 103 ? 0.072 -0.760 -5.587 1.00 85.50 103 LEU A N 1
ATOM 786 C CA . LEU A 1 103 ? 1.460 -0.657 -6.037 1.00 85.50 103 LEU A CA 1
ATOM 787 C C . LEU A 1 103 ? 1.693 -1.524 -7.275 1.00 85.50 103 LEU A C 1
ATOM 789 O O . LEU A 1 103 ? 0.980 -2.494 -7.532 1.00 85.50 103 LEU A O 1
ATOM 793 N N . ILE A 1 104 ? 2.723 -1.183 -8.048 1.00 76.56 104 ILE A N 1
ATOM 794 C CA . ILE A 1 104 ? 3.309 -2.123 -9.005 1.00 76.56 104 ILE A CA 1
ATOM 795 C C . ILE A 1 104 ? 4.182 -3.070 -8.179 1.00 76.56 104 ILE A C 1
ATOM 797 O O . ILE A 1 104 ? 5.329 -2.741 -7.910 1.00 76.56 104 ILE A O 1
ATOM 801 N N . SER A 1 105 ? 3.598 -4.185 -7.748 1.00 65.06 105 SER A N 1
ATOM 802 C CA . SER A 1 105 ? 4.253 -5.239 -6.966 1.00 65.06 105 SER A CA 1
ATOM 803 C C . SER A 1 105 ? 3.995 -6.571 -7.683 1.00 65.06 105 SER A C 1
ATOM 805 O O . SER A 1 105 ? 2.908 -7.148 -7.538 1.00 65.06 105 SER A O 1
ATOM 807 N N . PRO A 1 106 ? 4.882 -6.975 -8.611 1.00 59.03 106 PRO A N 1
ATOM 808 C CA . PRO A 1 106 ? 4.690 -8.165 -9.428 1.00 59.03 106 PRO A CA 1
ATOM 809 C C . PRO A 1 106 ? 5.082 -9.469 -8.713 1.00 59.03 106 PRO A C 1
ATOM 811 O O . PRO A 1 106 ? 4.757 -10.534 -9.237 1.00 59.03 106 PRO A O 1
ATOM 814 N N . LEU A 1 107 ? 5.760 -9.427 -7.556 1.00 59.97 107 LEU A N 1
ATOM 815 C CA . LEU A 1 107 ? 6.350 -10.619 -6.937 1.00 59.97 107 LEU A CA 1
ATOM 816 C C . LEU A 1 107 ? 5.602 -11.069 -5.672 1.00 59.97 107 LEU A C 1
ATOM 818 O O . LEU A 1 107 ? 5.335 -10.298 -4.756 1.00 59.97 107 LEU A O 1
ATOM 822 N N . CYS A 1 108 ? 5.371 -12.379 -5.544 1.00 59.62 108 CYS A N 1
ATOM 823 C CA . CYS A 1 108 ? 4.747 -12.979 -4.354 1.00 59.62 108 CYS A CA 1
ATOM 824 C C . CYS A 1 108 ? 5.516 -12.707 -3.041 1.00 59.62 108 CYS A C 1
ATOM 826 O O . CYS A 1 108 ? 4.924 -12.698 -1.961 1.00 59.62 108 CYS A O 1
ATOM 828 N N . ALA A 1 109 ? 6.838 -12.506 -3.111 1.00 62.06 109 ALA A N 1
ATOM 829 C CA . ALA A 1 109 ? 7.675 -12.223 -1.941 1.00 62.06 109 ALA A CA 1
ATOM 830 C C . ALA A 1 109 ? 7.350 -10.860 -1.299 1.00 62.06 109 ALA A C 1
ATOM 832 O O . ALA A 1 109 ? 7.405 -10.714 -0.076 1.00 62.06 109 ALA A O 1
ATOM 833 N N . GLU A 1 110 ? 6.948 -9.893 -2.118 1.00 70.19 110 GLU A N 1
ATOM 834 C CA . GLU A 1 110 ? 6.598 -8.529 -1.716 1.00 70.19 110 GLU A CA 1
ATOM 835 C C . GLU A 1 110 ? 5.305 -8.540 -0.883 1.00 70.19 110 GLU A C 1
ATOM 837 O O . GLU A 1 110 ? 5.243 -7.973 0.213 1.00 70.19 110 GLU A O 1
ATOM 842 N N . GLY A 1 111 ? 4.304 -9.316 -1.324 1.00 77.06 111 GLY A N 1
ATOM 843 C CA . GLY A 1 111 ? 3.056 -9.539 -0.587 1.00 77.06 111 GLY A CA 1
ATOM 844 C C . GLY A 1 111 ? 3.265 -10.215 0.774 1.00 77.06 111 GLY A C 1
ATOM 845 O O . GLY A 1 111 ? 2.656 -9.817 1.773 1.00 77.06 111 GLY A O 1
ATOM 846 N N . ALA A 1 112 ? 4.175 -11.191 0.859 1.00 83.69 112 ALA A N 1
ATOM 847 C CA . ALA A 1 112 ? 4.513 -11.850 2.122 1.00 83.69 112 ALA A CA 1
ATOM 848 C C . ALA A 1 112 ? 5.157 -10.880 3.130 1.00 83.69 112 ALA A C 1
ATOM 850 O O . ALA A 1 112 ? 4.812 -10.900 4.316 1.00 83.69 112 ALA A O 1
ATOM 851 N N . ASN A 1 113 ? 6.048 -10.000 2.662 1.00 87.31 113 ASN A N 1
ATOM 852 C CA . ASN A 1 113 ? 6.664 -8.976 3.502 1.00 87.31 113 ASN A CA 1
ATOM 853 C C . ASN A 1 113 ? 5.635 -7.936 3.976 1.00 87.31 113 ASN A C 1
ATOM 855 O O . ASN A 1 113 ? 5.556 -7.645 5.169 1.00 87.31 113 ASN A O 1
ATOM 859 N N . ALA A 1 114 ? 4.773 -7.442 3.082 1.00 90.19 114 ALA A N 1
ATOM 860 C CA . ALA A 1 114 ? 3.695 -6.522 3.449 1.00 90.19 114 ALA A CA 1
ATOM 861 C C . ALA A 1 114 ? 2.748 -7.131 4.502 1.00 90.19 114 ALA A C 1
ATOM 863 O O . ALA A 1 114 ? 2.404 -6.480 5.493 1.00 90.19 114 ALA A O 1
ATOM 864 N N . ARG A 1 115 ? 2.394 -8.416 4.356 1.00 91.88 115 ARG A N 1
ATOM 865 C CA . ARG A 1 115 ? 1.605 -9.159 5.351 1.00 91.88 115 ARG A CA 1
ATOM 866 C C . ARG A 1 115 ? 2.327 -9.281 6.693 1.00 91.88 115 ARG A C 1
ATOM 868 O O . ARG A 1 115 ? 1.686 -9.177 7.737 1.00 91.88 115 ARG A O 1
ATOM 875 N N . HIS A 1 116 ? 3.642 -9.493 6.688 1.00 93.19 116 HIS A N 1
ATOM 876 C CA . HIS A 1 116 ? 4.440 -9.512 7.914 1.00 93.19 116 HIS A CA 1
ATOM 877 C C . HIS A 1 116 ? 4.436 -8.138 8.610 1.00 93.19 116 HIS A C 1
ATOM 879 O O . HIS A 1 116 ? 4.169 -8.051 9.812 1.00 93.19 116 HIS A O 1
ATOM 885 N N . ILE A 1 117 ? 4.638 -7.059 7.847 1.00 95.00 117 ILE A N 1
ATOM 886 C CA . ILE A 1 117 ? 4.595 -5.669 8.331 1.00 95.00 117 ILE A CA 1
ATOM 887 C C . ILE A 1 117 ? 3.224 -5.319 8.924 1.00 95.00 117 ILE A C 1
ATOM 889 O O . ILE A 1 117 ? 3.164 -4.555 9.885 1.00 95.00 117 ILE A O 1
ATOM 893 N N . ALA A 1 118 ? 2.136 -5.929 8.441 1.00 94.38 118 ALA A N 1
ATOM 894 C CA . ALA A 1 118 ? 0.785 -5.701 8.954 1.00 94.38 118 ALA A CA 1
ATOM 895 C C . ALA A 1 118 ? 0.600 -6.050 10.449 1.00 94.38 118 ALA A C 1
ATOM 897 O O . ALA A 1 118 ? -0.398 -5.642 11.043 1.00 94.38 118 ALA A O 1
ATOM 898 N N . ARG A 1 119 ? 1.536 -6.783 11.081 1.00 90.75 119 ARG A N 1
ATOM 899 C CA . ARG A 1 119 ? 1.582 -7.023 12.544 1.00 90.75 119 ARG A CA 1
ATOM 900 C C . ARG A 1 119 ? 0.237 -7.493 13.127 1.00 90.75 119 ARG A C 1
ATOM 902 O O . ARG A 1 119 ? -0.215 -7.028 14.174 1.00 90.75 119 ARG A O 1
ATOM 909 N N . GLY A 1 120 ? -0.422 -8.416 12.425 1.00 88.31 120 GLY A N 1
ATOM 910 C CA . GLY A 1 120 ? -1.691 -9.015 12.851 1.00 88.31 120 GLY A CA 1
ATOM 911 C C . GLY A 1 120 ? -2.940 -8.158 12.612 1.00 88.31 120 GLY A C 1
ATOM 912 O O . GLY A 1 120 ? -4.024 -8.555 13.034 1.00 88.31 120 GLY A O 1
ATOM 913 N N . LEU A 1 121 ? -2.827 -7.007 11.939 1.00 95.94 121 LEU A N 1
ATOM 914 C CA . LEU A 1 121 ? -3.989 -6.332 11.356 1.00 95.94 121 LEU A CA 1
ATOM 915 C C . LEU A 1 121 ? -4.601 -7.191 10.244 1.00 95.94 121 LEU A C 1
ATOM 917 O O . LEU A 1 121 ? -3.912 -7.977 9.591 1.00 95.94 121 LEU A O 1
ATOM 921 N N . SER A 1 122 ? -5.904 -7.019 10.010 1.00 96.56 122 SER A N 1
ATOM 922 C CA . SER A 1 122 ? -6.600 -7.689 8.911 1.00 96.56 122 SER A CA 1
ATOM 923 C C . SER A 1 122 ? -5.945 -7.314 7.582 1.00 96.56 122 SER A C 1
ATOM 925 O O . SER A 1 122 ? -5.917 -6.139 7.216 1.00 96.56 122 SER A O 1
ATOM 927 N N . PHE A 1 123 ? -5.438 -8.313 6.863 1.00 96.31 123 PHE A N 1
ATOM 928 C CA . PHE A 1 123 ? -4.717 -8.135 5.607 1.00 96.31 123 PHE A CA 1
ATOM 929 C C . PHE A 1 123 ? -5.326 -9.027 4.523 1.00 96.31 123 PHE A C 1
ATOM 931 O O . PHE A 1 123 ? -5.322 -10.259 4.639 1.00 96.31 123 PHE A O 1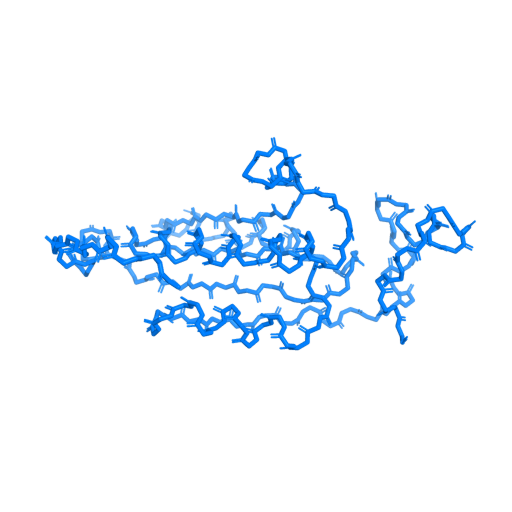
ATOM 938 N N . LEU A 1 124 ? -5.845 -8.390 3.479 1.0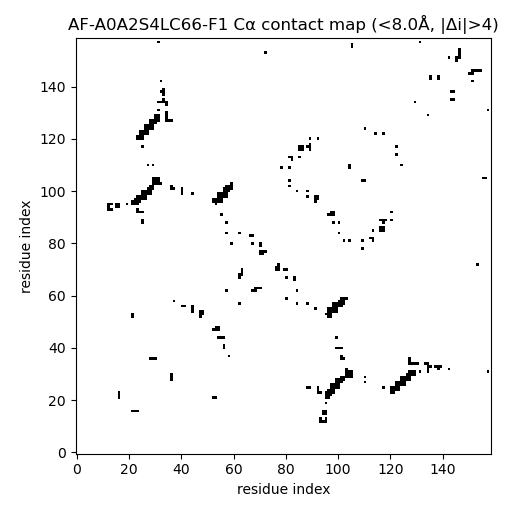0 94.44 124 LEU A N 1
ATOM 939 C CA . LEU A 1 124 ? -6.433 -9.013 2.304 1.00 94.44 124 LEU A CA 1
ATOM 940 C C . LEU A 1 124 ? -5.520 -8.765 1.109 1.00 94.44 124 LEU A C 1
ATOM 942 O O . LEU A 1 124 ? -5.208 -7.626 0.794 1.00 94.44 124 LEU A O 1
ATOM 946 N N . GLU A 1 125 ? -5.129 -9.827 0.425 1.00 91.88 125 GLU A N 1
ATOM 947 C CA . GLU A 1 125 ? -4.358 -9.730 -0.809 1.00 91.88 125 GLU A CA 1
ATOM 948 C C . GLU A 1 125 ? -5.298 -9.919 -1.999 1.00 91.88 125 GLU A C 1
ATOM 950 O O . GLU A 1 125 ? -6.103 -10.853 -2.014 1.00 91.88 125 GLU A O 1
ATOM 955 N N . VAL A 1 126 ? -5.225 -9.011 -2.970 1.00 91.06 126 VAL A N 1
ATOM 956 C CA . VAL A 1 126 ? -6.086 -8.981 -4.153 1.00 91.06 126 VAL A CA 1
ATOM 957 C C . VAL A 1 126 ? -5.205 -9.066 -5.391 1.00 91.06 126 VAL A C 1
ATOM 959 O O . VAL A 1 126 ? -4.561 -8.092 -5.776 1.00 91.06 126 VAL A O 1
ATOM 962 N N . PHE A 1 127 ? -5.176 -10.240 -6.019 1.00 88.56 127 PHE A N 1
ATOM 963 C CA . PHE A 1 127 ? -4.406 -10.458 -7.238 1.00 88.56 127 PHE A CA 1
ATOM 964 C C . PHE A 1 127 ? -5.234 -10.128 -8.483 1.00 88.56 127 PHE A C 1
ATOM 966 O O . PHE A 1 127 ? -6.214 -10.805 -8.801 1.00 88.56 127 PHE A O 1
ATOM 973 N N . ASP A 1 128 ? -4.821 -9.086 -9.196 1.00 85.62 128 ASP A N 1
ATOM 974 C CA . ASP A 1 128 ? -5.377 -8.698 -10.486 1.00 85.62 128 ASP A CA 1
ATOM 975 C C . ASP A 1 128 ? -4.666 -9.472 -11.604 1.00 85.62 128 ASP A C 1
ATOM 977 O O . ASP A 1 128 ? -3.624 -9.069 -12.132 1.00 85.62 128 ASP A O 1
ATOM 981 N N . ASN A 1 129 ? -5.241 -10.627 -11.937 1.00 87.00 129 ASN A N 1
ATOM 982 C CA . ASN A 1 129 ? -4.691 -11.586 -12.889 1.00 87.00 129 ASN A CA 1
ATOM 983 C C . ASN A 1 129 ? -5.062 -11.253 -14.346 1.00 87.00 129 ASN A C 1
ATOM 985 O O . ASN A 1 129 ? -5.664 -12.064 -15.054 1.00 87.00 129 ASN A O 1
ATOM 989 N N . THR A 1 130 ? -4.746 -10.040 -14.800 1.00 87.62 130 THR A N 1
ATOM 990 C CA . THR A 1 130 ? -4.908 -9.690 -16.218 1.00 87.62 130 THR A CA 1
ATOM 991 C C . THR A 1 130 ? -3.703 -10.207 -17.027 1.00 87.62 130 THR A C 1
ATOM 993 O O . THR A 1 130 ? -2.567 -9.870 -16.692 1.00 87.62 130 THR A O 1
ATOM 996 N N . PRO A 1 131 ? -3.907 -10.978 -18.117 1.00 89.00 131 PRO A N 1
ATOM 997 C CA . PRO A 1 131 ? -2.819 -11.488 -18.954 1.00 89.00 131 PRO A CA 1
ATOM 998 C C . PRO A 1 131 ? -1.887 -10.396 -19.500 1.00 89.00 131 PRO A C 1
ATOM 1000 O O . PRO A 1 131 ? -2.348 -9.327 -19.912 1.00 89.00 131 PRO A O 1
ATOM 1003 N N . LEU A 1 132 ? -0.586 -10.701 -19.599 1.00 87.31 132 LEU A N 1
ATOM 1004 C CA . LEU A 1 132 ? 0.432 -9.784 -20.130 1.00 87.31 132 LEU A CA 1
ATOM 1005 C C . LEU A 1 132 ? 0.070 -9.191 -21.505 1.00 87.31 132 LEU A C 1
ATOM 1007 O O . LEU A 1 132 ? 0.136 -7.971 -21.620 1.00 87.31 132 LEU A O 1
ATOM 1011 N N . PRO A 1 133 ? -0.387 -9.961 -22.520 1.00 90.12 133 PRO A N 1
ATOM 1012 C CA . PRO A 1 133 ? -0.723 -9.383 -23.826 1.00 90.12 133 PRO A CA 1
ATOM 1013 C C . 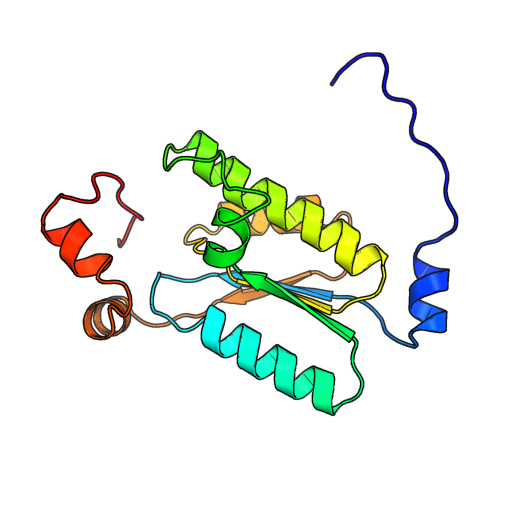PRO A 1 133 ? -1.820 -8.314 -23.752 1.00 90.12 133 PRO A C 1
ATOM 1015 O O . PRO A 1 133 ? -1.812 -7.347 -24.508 1.00 90.12 133 PRO A O 1
ATOM 1018 N N . ILE A 1 134 ? -2.759 -8.463 -22.811 1.00 91.94 134 ILE A N 1
ATOM 1019 C CA . ILE A 1 134 ? -3.819 -7.478 -22.585 1.00 91.94 134 ILE A CA 1
ATOM 1020 C C . ILE A 1 134 ? -3.233 -6.239 -21.906 1.00 91.94 134 ILE A C 1
ATOM 1022 O O . ILE A 1 134 ? -3.537 -5.120 -22.317 1.00 91.94 134 ILE A O 1
ATOM 1026 N N . CYS A 1 135 ? -2.365 -6.418 -20.911 1.00 89.38 135 CYS A N 1
ATOM 1027 C CA . CYS A 1 135 ? -1.680 -5.310 -20.247 1.00 89.38 135 CYS A CA 1
ATOM 1028 C C . CYS A 1 135 ? -0.812 -4.501 -21.226 1.00 89.38 135 CYS A C 1
ATOM 1030 O O . CYS A 1 135 ? -0.907 -3.274 -21.244 1.00 89.38 135 CYS A O 1
ATOM 1032 N N . GLU A 1 136 ? -0.049 -5.184 -22.085 1.00 88.75 136 GLU A N 1
ATOM 1033 C CA . GLU A 1 136 ? 0.746 -4.582 -23.163 1.00 88.75 136 GLU A CA 1
ATOM 1034 C C . GLU A 1 136 ? -0.128 -3.841 -24.179 1.00 88.75 136 GLU A C 1
ATOM 1036 O O . GLU A 1 136 ? 0.213 -2.738 -24.585 1.00 88.75 136 GLU A O 1
ATOM 1041 N N . SER A 1 137 ? -1.281 -4.399 -24.565 1.00 91.62 137 SER A N 1
ATOM 1042 C CA . SER A 1 137 ? -2.189 -3.719 -25.502 1.00 91.62 137 SER A CA 1
ATOM 1043 C C . SER A 1 137 ? -2.809 -2.437 -24.935 1.00 91.62 137 SER A C 1
ATOM 1045 O O . SER A 1 137 ? -3.149 -1.531 -25.692 1.00 91.62 137 SER A O 1
ATOM 1047 N N . ARG A 1 138 ? -2.983 -2.362 -23.608 1.00 91.50 138 ARG A N 1
ATOM 1048 C CA . ARG A 1 138 ? -3.565 -1.199 -22.926 1.00 91.50 138 ARG A CA 1
ATOM 1049 C C . ARG A 1 138 ? -2.541 -0.084 -22.733 1.00 91.50 138 ARG A C 1
ATOM 1051 O O . ARG A 1 138 ? -2.918 1.076 -22.835 1.00 91.50 138 ARG A O 1
ATOM 1058 N N . ASP A 1 139 ? -1.314 -0.460 -22.364 1.00 86.69 139 ASP A N 1
ATOM 1059 C CA . ASP A 1 139 ? -0.144 0.374 -22.036 1.00 86.69 139 ASP A CA 1
ATOM 1060 C C . ASP A 1 139 ? -0.417 1.872 -21.763 1.00 86.69 139 ASP A C 1
ATOM 1062 O O . ASP A 1 139 ? 0.123 2.750 -22.437 1.00 86.69 139 ASP A O 1
ATOM 1066 N N . PRO A 1 140 ? -1.225 2.213 -20.740 1.00 84.81 140 PRO A N 1
ATOM 1067 C CA . PRO A 1 140 ? -1.714 3.582 -20.550 1.00 84.81 140 PRO A CA 1
ATOM 1068 C C . PRO A 1 140 ? -0.603 4.586 -20.207 1.00 84.81 140 PRO A C 1
ATOM 1070 O O . PRO A 1 140 ? -0.822 5.793 -20.250 1.00 84.81 140 PRO A O 1
ATOM 1073 N N . LYS A 1 141 ? 0.578 4.088 -19.824 1.00 82.94 141 LYS A N 1
ATOM 1074 C CA . LYS A 1 141 ? 1.744 4.878 -19.409 1.00 82.94 141 LYS A CA 1
ATOM 1075 C C . LYS A 1 141 ? 2.939 4.717 -20.362 1.00 82.94 141 LYS A C 1
ATOM 1077 O O . LYS A 1 141 ? 4.014 5.233 -20.062 1.00 82.94 141 LYS A O 1
ATOM 1082 N N . GLY A 1 142 ? 2.784 3.985 -21.470 1.00 85.31 142 GLY A N 1
ATOM 1083 C CA . GLY A 1 142 ? 3.878 3.692 -22.402 1.00 85.31 142 GLY A CA 1
ATOM 1084 C C . GLY A 1 142 ? 5.017 2.862 -21.790 1.00 85.31 142 GLY A C 1
ATOM 1085 O O . GLY A 1 142 ? 6.141 2.898 -22.286 1.00 85.31 142 GLY A O 1
ATOM 1086 N N . LEU A 1 143 ? 4.787 2.181 -20.663 1.00 84.25 143 LEU A N 1
ATOM 1087 C CA . LEU A 1 143 ? 5.828 1.456 -19.930 1.00 84.25 143 LEU A CA 1
ATOM 1088 C C . LEU A 1 143 ? 6.278 0.217 -20.700 1.00 84.25 143 LEU A C 1
ATOM 1090 O O . LEU A 1 143 ? 7.475 -0.059 -20.760 1.00 84.25 143 LEU A O 1
ATOM 1094 N N . TYR A 1 144 ? 5.340 -0.503 -21.314 1.00 86.81 144 TYR A N 1
ATOM 1095 C CA . TYR A 1 144 ? 5.665 -1.686 -22.105 1.00 86.81 144 TYR A CA 1
ATOM 1096 C C . TYR A 1 144 ? 6.402 -1.298 -23.382 1.00 86.81 144 TYR A C 1
ATOM 1098 O O . TYR A 1 144 ? 7.433 -1.893 -23.695 1.00 86.81 144 TYR A O 1
ATOM 1106 N N . GLN A 1 145 ? 5.952 -0.250 -24.074 1.00 86.75 145 GLN A N 1
ATOM 1107 C CA . GLN A 1 145 ? 6.636 0.263 -25.259 1.00 86.75 145 GLN A CA 1
ATOM 1108 C C . GLN A 1 145 ? 8.083 0.683 -24.952 1.00 86.75 145 GLN A C 1
ATOM 1110 O O . GLN A 1 145 ? 9.009 0.269 -25.650 1.00 86.75 145 GLN A O 1
ATOM 1115 N N . ARG A 1 146 ? 8.296 1.453 -23.879 1.00 83.88 146 ARG A N 1
ATOM 1116 C CA . ARG A 1 146 ? 9.629 1.925 -23.466 1.00 83.88 146 ARG A CA 1
ATOM 1117 C C . ARG A 1 146 ? 10.534 0.789 -22.988 1.00 83.88 146 ARG A C 1
ATOM 1119 O O . ARG A 1 146 ? 11.731 0.802 -23.265 1.00 83.88 146 ARG A O 1
ATOM 1126 N N . ALA A 1 147 ? 9.975 -0.223 -22.322 1.00 84.31 147 ALA A N 1
ATOM 1127 C CA . ALA A 1 147 ? 10.713 -1.433 -21.965 1.00 84.31 147 ALA A CA 1
ATOM 1128 C C . ALA A 1 147 ? 11.150 -2.221 -23.213 1.00 84.31 147 ALA A C 1
ATOM 1130 O O . ALA A 1 147 ? 12.305 -2.630 -23.307 1.00 84.31 147 ALA A O 1
ATOM 1131 N N . ARG A 1 148 ? 10.268 -2.377 -24.213 1.00 85.12 148 ARG A N 1
ATOM 1132 C CA . ARG A 1 148 ? 10.598 -3.026 -25.498 1.00 85.12 148 ARG A CA 1
ATOM 1133 C C . ARG A 1 148 ? 11.651 -2.248 -26.295 1.00 85.12 148 ARG A C 1
ATOM 1135 O O . ARG A 1 148 ? 12.463 -2.870 -26.972 1.00 85.12 148 ARG A O 1
ATOM 1142 N N . ALA A 1 149 ? 11.662 -0.920 -26.180 1.00 87.06 149 ALA A N 1
ATOM 1143 C CA . ALA A 1 149 ? 12.677 -0.045 -26.767 1.00 87.06 149 ALA A CA 1
ATOM 1144 C C . ALA A 1 149 ? 14.016 -0.033 -25.995 1.00 87.06 149 ALA A C 1
ATOM 1146 O O . ALA A 1 149 ? 14.979 0.575 -26.456 1.00 87.06 149 ALA A O 1
ATOM 1147 N N . GLY A 1 150 ? 14.098 -0.695 -24.834 1.00 81.88 150 GLY A N 1
ATOM 1148 C CA . GLY A 1 150 ? 15.302 -0.731 -23.996 1.00 81.88 150 GLY A CA 1
ATOM 1149 C C . GLY A 1 150 ? 15.556 0.545 -23.186 1.00 81.88 150 GLY A C 1
ATOM 1150 O O . GLY A 1 150 ? 16.608 0.677 -22.568 1.00 81.88 150 GLY A O 1
ATOM 1151 N N . GLU A 1 151 ? 14.603 1.478 -23.157 1.00 80.94 151 GLU A N 1
ATOM 1152 C CA . GLU A 1 151 ? 14.701 2.739 -22.407 1.00 80.94 151 GLU A CA 1
ATOM 1153 C C . GLU A 1 151 ? 14.464 2.544 -20.906 1.00 80.94 151 GLU A C 1
ATOM 1155 O O . GLU A 1 151 ? 14.936 3.325 -20.079 1.00 80.94 151 GLU A O 1
ATOM 1160 N N . ILE A 1 152 ? 13.721 1.496 -20.550 1.00 73.88 152 ILE A N 1
ATOM 1161 C CA . ILE A 1 152 ? 13.588 1.013 -19.179 1.00 73.88 152 ILE A CA 1
ATOM 1162 C C . ILE A 1 152 ? 14.482 -0.225 -19.079 1.00 73.88 152 ILE A C 1
ATOM 1164 O O . ILE A 1 152 ? 14.081 -1.328 -19.439 1.00 73.88 152 ILE A O 1
ATOM 1168 N N . LEU A 1 153 ? 15.721 -0.015 -18.620 1.00 58.38 153 LEU A N 1
ATOM 1169 C CA . LEU A 1 153 ? 16.735 -1.068 -18.397 1.00 58.38 153 LEU A CA 1
ATOM 1170 C C . LEU A 1 153 ? 16.297 -2.108 -17.361 1.00 58.38 153 LEU A C 1
ATOM 1172 O O . LEU A 1 153 ? 16.781 -3.235 -17.290 1.00 58.38 153 LEU A O 1
ATOM 1176 N N . ASP A 1 154 ? 15.365 -1.670 -16.546 1.00 55.72 154 ASP A N 1
ATOM 1177 C CA . ASP A 1 154 ? 14.881 -2.306 -15.365 1.00 55.72 154 ASP A CA 1
ATOM 1178 C C . ASP A 1 154 ? 13.716 -3.202 -15.770 1.00 55.72 154 ASP A C 1
ATOM 1180 O O . ASP A 1 154 ? 12.563 -2.771 -15.822 1.00 55.72 154 ASP A O 1
ATOM 1184 N N . ARG A 1 155 ? 14.026 -4.456 -16.108 1.00 50.28 155 ARG A N 1
ATOM 1185 C CA . ARG A 1 155 ? 13.007 -5.487 -16.292 1.00 50.28 155 ARG A CA 1
ATOM 1186 C C . ARG A 1 155 ? 12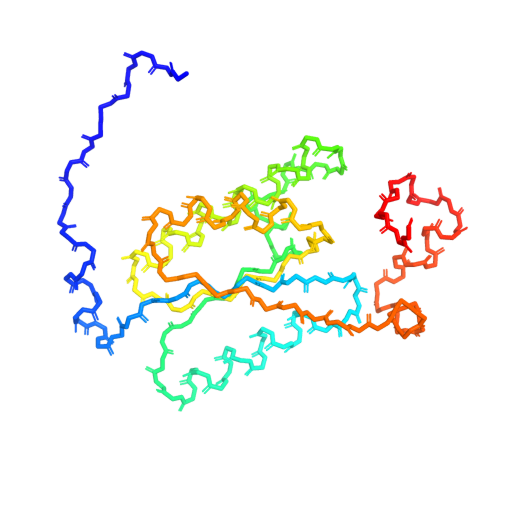.169 -5.519 -15.011 1.00 50.28 155 ARG A C 1
ATOM 1188 O O . ARG A 1 155 ? 12.568 -6.096 -14.008 1.00 50.28 155 ARG A O 1
ATOM 1195 N N . VAL A 1 156 ? 10.994 -4.890 -15.024 1.00 50.28 156 VAL A N 1
ATOM 1196 C CA . VAL A 1 156 ? 9.844 -5.539 -14.398 1.00 50.28 156 VAL A CA 1
ATOM 1197 C C . VAL A 1 156 ? 9.867 -6.902 -15.070 1.00 50.28 156 VAL A C 1
ATOM 1199 O O . VAL A 1 156 ? 9.858 -6.950 -16.301 1.00 50.28 156 VAL A O 1
ATOM 1202 N N . GLU A 1 157 ? 10.133 -7.966 -14.323 1.00 43.41 157 GLU A N 1
ATOM 1203 C CA . GLU A 1 157 ? 10.184 -9.309 -14.891 1.00 43.41 157 GLU A CA 1
ATOM 1204 C C . GLU A 1 157 ? 8.794 -9.589 -15.472 1.00 43.41 157 GLU A C 1
ATOM 1206 O O . GLU A 1 157 ? 7.861 -9.987 -14.787 1.00 43.41 157 GLU A O 1
ATOM 1211 N N . PHE A 1 158 ? 8.623 -9.247 -16.748 1.00 46.84 158 PHE A N 1
ATOM 1212 C CA . PHE A 1 158 ? 7.396 -9.414 -17.512 1.00 46.84 158 PHE A CA 1
ATOM 1213 C C . PHE A 1 158 ? 7.283 -10.866 -18.012 1.00 46.84 158 PHE A C 1
ATOM 1215 O O . PHE A 1 158 ? 6.650 -11.120 -19.033 1.00 46.84 158 PHE A O 1
ATOM 1222 N N . GLY A 1 159 ? 7.925 -11.813 -17.323 1.00 38.16 159 GLY A N 1
ATOM 1223 C CA . GLY A 1 159 ? 8.061 -13.213 -17.716 1.00 38.16 159 GLY A CA 1
ATOM 1224 C C . GLY A 1 159 ? 9.296 -13.854 -17.114 1.00 38.16 159 GLY A C 1
ATOM 1225 O O . GLY A 1 159 ? 10.391 -13.277 -17.305 1.00 38.16 159 GLY A O 1
#